Protein AF-A0A2E8M970-F1 (afdb_monomer)

pLDDT: mean 92.98, std 4.94, range [71.75, 97.81]

Solvent-accessible surface area (backbone atoms only — not comparable to full-atom values): 4352 Å² total; per-residue (Å²): 111,42,73,62,93,47,41,39,39,39,66,46,94,89,48,106,48,61,41,27,26,50,40,77,88,34,75,78,62,82,62,71,41,57,85,38,75,94,40,48,68,60,51,56,51,51,51,52,51,42,50,51,54,46,49,70,74,73,52,85,84,71,79,84,85,82,74,84,132

Nearest PDB structures (foldseek):
  7p24-assembly1_AAA  TM=7.385E-01  e=6.137E-04  Bacteroides thetaiotaomicron VPI-5482
  6pt4-assembly1_A  TM=9.300E-01  e=3.490E-02  Pseudoalteromonas fuliginea
  7oz8-assembly1_AAA  TM=7.740E-01  e=2.345E-02  Bacteroides thetaiotaomicron VPI-5482
  7ebq-assembly1_A  TM=8.213E-01  e=3.729E-02  Akkermansia muciniphila ATCC BAA-835
  5g2v-assembly1_A  TM=7.289E-01  e=5.549E-02  Bacteroides thetaiotaomicron VPI-5482

Structure (mmCIF, N/CA/C/O backbone):
data_AF-A0A2E8M970-F1
#
_entry.id   AF-A0A2E8M970-F1
#
loop_
_atom_site.group_PDB
_atom_site.id
_atom_site.type_symbol
_atom_site.label_atom_id
_atom_site.label_alt_id
_atom_site.label_comp_id
_atom_site.label_asym_id
_atom_site.label_entity_id
_atom_site.label_seq_id
_atom_site.pdbx_PDB_ins_code
_atom_site.Cartn_x
_atom_site.Cartn_y
_atom_site.Cartn_z
_atom_site.occupancy
_atom_site.B_iso_or_equiv
_atom_site.auth_seq_id
_atom_site.auth_comp_id
_atom_site.auth_asym_id
_atom_site.auth_atom_id
_atom_site.pdbx_PDB_model_num
ATOM 1 N N . MET A 1 1 ? -4.369 -4.827 -6.885 1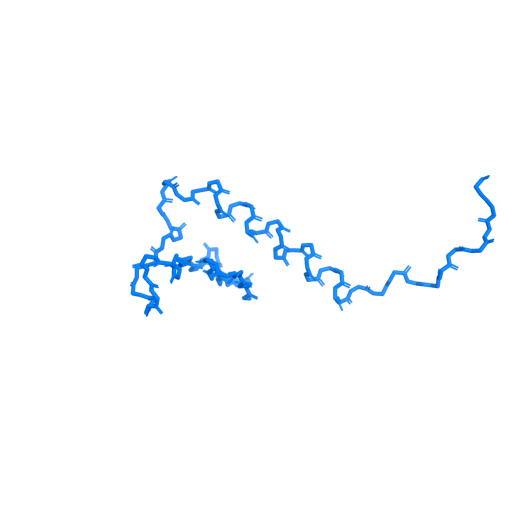.00 89.31 1 MET A N 1
ATOM 2 C CA . MET A 1 1 ? -4.514 -5.307 -5.493 1.00 89.31 1 MET A CA 1
ATOM 3 C C . MET A 1 1 ? -3.141 -5.691 -4.983 1.00 89.31 1 MET A C 1
ATOM 5 O O . MET A 1 1 ? -2.449 -6.434 -5.669 1.00 89.31 1 MET A O 1
ATOM 9 N N . TYR A 1 2 ? -2.784 -5.213 -3.796 1.00 94.88 2 TYR A N 1
ATOM 10 C CA . TYR A 1 2 ? -1.559 -5.555 -3.081 1.00 94.88 2 TYR A CA 1
ATOM 11 C C . TYR A 1 2 ? -1.916 -5.962 -1.650 1.00 94.88 2 TYR A C 1
ATOM 13 O O . TYR A 1 2 ? -2.834 -5.398 -1.055 1.00 94.88 2 TYR A O 1
ATOM 21 N N . ARG A 1 3 ? -1.261 -6.995 -1.117 1.00 95.00 3 ARG A N 1
ATOM 22 C CA . ARG A 1 3 ? -1.593 -7.557 0.197 1.00 95.00 3 ARG A CA 1
ATOM 23 C C . ARG A 1 3 ? -0.328 -7.962 0.934 1.00 95.00 3 ARG A C 1
ATOM 25 O O . ARG A 1 3 ? 0.428 -8.803 0.452 1.00 95.00 3 ARG A O 1
ATOM 32 N N . THR A 1 4 ? -0.160 -7.408 2.124 1.00 94.50 4 THR A N 1
ATOM 33 C CA . THR A 1 4 ? 0.843 -7.824 3.102 1.00 94.50 4 THR A CA 1
ATOM 34 C C . THR A 1 4 ? 0.186 -8.720 4.158 1.00 94.50 4 THR A C 1
ATOM 36 O O . THR A 1 4 ? -0.970 -9.128 4.025 1.00 94.50 4 THR A O 1
ATOM 39 N N . ARG A 1 5 ? 0.922 -9.081 5.217 1.00 94.75 5 ARG A N 1
ATOM 40 C CA . ARG A 1 5 ? 0.333 -9.825 6.344 1.00 94.75 5 ARG A CA 1
ATOM 41 C C . ARG A 1 5 ? -0.693 -8.999 7.118 1.00 94.75 5 ARG A C 1
ATOM 43 O O . ARG A 1 5 ? -1.650 -9.580 7.612 1.00 94.75 5 ARG A O 1
ATOM 50 N N . ARG A 1 6 ? -0.467 -7.688 7.220 1.00 96.12 6 ARG A N 1
ATOM 51 C CA . ARG A 1 6 ? -1.274 -6.775 8.032 1.00 96.12 6 ARG A CA 1
ATOM 52 C C . ARG A 1 6 ? -2.244 -5.948 7.204 1.00 96.12 6 ARG A C 1
ATOM 54 O O . ARG A 1 6 ? -3.344 -5.704 7.658 1.00 96.12 6 ARG A O 1
ATOM 61 N N . TYR A 1 7 ? -1.880 -5.554 5.990 1.00 97.25 7 TYR A N 1
ATOM 62 C CA . TYR A 1 7 ? -2.705 -4.655 5.190 1.00 97.25 7 TYR A CA 1
ATOM 63 C C . TYR A 1 7 ? -3.117 -5.283 3.867 1.00 97.25 7 TYR A C 1
ATOM 65 O O . TYR A 1 7 ? -2.355 -6.018 3.232 1.00 97.25 7 TYR A O 1
ATOM 73 N N . LYS A 1 8 ? -4.319 -4.939 3.415 1.00 97.25 8 LYS A N 1
ATOM 74 C CA . LYS A 1 8 ? -4.777 -5.177 2.048 1.00 97.25 8 LYS A CA 1
ATOM 75 C C . LYS A 1 8 ? -5.136 -3.845 1.415 1.00 97.25 8 LYS A C 1
ATOM 77 O O . LYS A 1 8 ? -5.870 -3.062 2.004 1.00 97.25 8 LYS A O 1
ATOM 82 N N . MET A 1 9 ? -4.646 -3.631 0.200 1.00 96.75 9 MET A N 1
ATOM 83 C CA . MET A 1 9 ? -4.908 -2.430 -0.575 1.00 96.75 9 MET A CA 1
ATOM 84 C C . MET A 1 9 ? -5.421 -2.775 -1.975 1.00 96.75 9 MET A C 1
ATOM 86 O O . MET A 1 9 ? -4.871 -3.626 -2.691 1.00 96.75 9 MET A O 1
ATOM 90 N N . VAL A 1 10 ? -6.465 -2.072 -2.395 1.00 95.69 10 VAL A N 1
ATOM 91 C CA . VAL A 1 10 ? -7.018 -2.111 -3.748 1.00 95.69 10 VAL A CA 1
ATOM 92 C C . VAL A 1 10 ? -6.987 -0.694 -4.305 1.00 95.69 10 VAL A C 1
ATOM 94 O O . VAL A 1 10 ? -7.436 0.237 -3.657 1.00 95.69 10 VAL A O 1
ATOM 97 N N . VAL A 1 11 ? -6.437 -0.533 -5.506 1.00 93.19 11 VAL A N 1
ATOM 98 C CA . VAL A 1 11 ? -6.427 0.745 -6.226 1.00 93.19 11 VAL A CA 1
ATOM 99 C C . VAL A 1 11 ? -7.169 0.531 -7.532 1.00 93.19 11 VAL A C 1
ATOM 101 O O . VAL A 1 11 ? -6.848 -0.401 -8.279 1.00 93.19 11 VAL A O 1
ATOM 104 N N . TYR A 1 12 ? -8.156 1.376 -7.804 1.00 92.00 12 TYR A N 1
ATOM 105 C CA . TYR A 1 12 ? -8.881 1.366 -9.065 1.00 92.00 12 TYR A CA 1
ATOM 106 C C . TYR A 1 12 ? -8.094 2.217 -10.072 1.00 92.00 12 TYR A C 1
ATOM 108 O O . TYR A 1 12 ? -7.830 3.382 -9.848 1.00 92.00 12 TYR A O 1
ATOM 116 N N . HIS A 1 13 ? -7.634 1.648 -11.190 1.00 83.31 13 HIS A N 1
ATOM 117 C CA . HIS A 1 13 ? -6.688 2.360 -12.074 1.00 83.31 13 HIS A CA 1
ATOM 118 C C . HIS A 1 13 ? -7.289 3.531 -12.862 1.00 83.31 13 HIS A C 1
ATOM 120 O O . HIS A 1 13 ? -6.549 4.347 -13.408 1.00 83.31 13 HIS A O 1
ATOM 126 N N . ARG A 1 14 ? -8.615 3.565 -13.007 1.00 84.44 14 ARG A N 1
ATOM 127 C CA . ARG A 1 14 ? -9.318 4.568 -13.823 1.00 84.44 14 ARG A CA 1
ATOM 128 C C . ARG A 1 14 ? -9.976 5.653 -12.991 1.00 84.44 14 ARG A C 1
ATOM 130 O O . ARG A 1 14 ? -10.175 6.754 -13.490 1.00 84.44 14 ARG A O 1
ATOM 137 N N . ASP A 1 15 ? -10.262 5.334 -11.742 1.00 78.56 15 ASP A N 1
ATOM 138 C CA . ASP A 1 15 ? -10.945 6.200 -10.804 1.00 78.56 15 ASP A CA 1
ATOM 139 C C . ASP A 1 15 ? -9.945 6.482 -9.691 1.00 78.56 15 ASP A C 1
ATOM 141 O O . ASP A 1 15 ? -9.252 5.567 -9.269 1.00 78.56 15 ASP A O 1
ATOM 145 N N . ASN A 1 16 ? -9.817 7.718 -9.213 1.00 82.94 16 ASN A N 1
ATOM 146 C CA . ASN A 1 16 ? -8.880 8.046 -8.129 1.00 82.94 16 ASN A CA 1
ATOM 147 C C . ASN A 1 16 ? -9.404 7.548 -6.764 1.00 82.94 16 ASN A C 1
ATOM 149 O O . ASN A 1 16 ? -9.492 8.300 -5.799 1.00 82.94 16 ASN A O 1
ATOM 153 N N . LEU A 1 17 ? -9.836 6.291 -6.738 1.00 90.38 17 LEU A N 1
ATOM 154 C CA . LEU A 1 17 ? -10.511 5.590 -5.667 1.00 90.38 17 LEU A CA 1
ATOM 155 C C . LEU A 1 17 ? -9.681 4.369 -5.289 1.00 90.38 17 LEU A C 1
ATOM 157 O O . LEU A 1 17 ? -9.007 3.746 -6.119 1.00 90.38 17 LEU A O 1
ATOM 161 N N . GLY A 1 18 ? -9.792 3.987 -4.029 1.00 93.94 18 GLY A N 1
ATOM 162 C CA . GLY A 1 18 ? -9.160 2.791 -3.517 1.00 93.94 18 GLY A CA 1
ATOM 163 C C . GLY A 1 18 ? -9.800 2.326 -2.225 1.00 93.94 18 GLY A C 1
ATOM 164 O O . GLY A 1 18 ? -10.734 2.929 -1.694 1.00 93.94 18 GLY A O 1
ATOM 165 N N . GLU A 1 19 ? -9.286 1.205 -1.751 1.00 96.44 19 GLU A N 1
ATOM 166 C CA . GLU A 1 19 ? -9.681 0.584 -0.501 1.00 96.44 19 GLU A CA 1
ATOM 167 C C . GLU A 1 19 ? -8.422 0.182 0.260 1.00 96.44 19 GLU A C 1
ATOM 169 O O . GLU A 1 19 ? -7.476 -0.356 -0.331 1.00 96.44 19 GLU A O 1
ATOM 174 N N . LEU A 1 20 ? -8.409 0.448 1.563 1.00 97.06 20 LEU A N 1
ATOM 175 C CA . LEU A 1 20 ? -7.335 0.071 2.474 1.00 97.06 20 LEU A CA 1
ATOM 176 C C . LEU A 1 20 ? -7.945 -0.580 3.712 1.00 97.06 20 LEU A C 1
ATOM 178 O O . LEU A 1 20 ? -8.772 0.031 4.375 1.00 97.06 20 LEU A O 1
ATOM 182 N N . PHE A 1 21 ? -7.505 -1.793 4.032 1.00 97.81 21 PHE A N 1
ATOM 183 C CA . PHE A 1 21 ? -7.980 -2.553 5.187 1.00 97.81 21 PHE A CA 1
ATOM 184 C C . PHE A 1 21 ? -6.802 -2.978 6.066 1.00 97.81 21 PHE A C 1
ATOM 186 O O . PHE A 1 21 ? -5.807 -3.504 5.550 1.00 97.81 21 PHE A O 1
ATOM 193 N N . ASP A 1 22 ? -6.920 -2.776 7.382 1.00 96.75 22 ASP A N 1
ATOM 194 C CA . ASP A 1 22 ? -6.019 -3.344 8.392 1.00 96.75 22 ASP A CA 1
ATOM 195 C C . ASP A 1 22 ? -6.556 -4.716 8.815 1.00 96.75 22 ASP A C 1
ATOM 197 O O . ASP A 1 22 ? -7.464 -4.816 9.626 1.00 96.75 22 ASP A O 1
ATOM 201 N N . LEU A 1 23 ? -5.983 -5.784 8.270 1.00 96.38 23 LEU A N 1
ATOM 202 C CA . LEU A 1 23 ? -6.381 -7.172 8.509 1.00 96.38 23 LEU A CA 1
ATOM 203 C C . LEU A 1 23 ? -6.089 -7.660 9.935 1.00 96.38 23 LEU A C 1
ATOM 205 O O . LEU A 1 23 ? -6.548 -8.740 10.304 1.00 96.38 23 LEU A O 1
ATOM 209 N N . GLU A 1 24 ? -5.286 -6.929 10.714 1.00 95.75 24 GLU A N 1
ATOM 210 C CA . GLU A 1 24 ? -5.020 -7.269 12.114 1.00 95.75 24 GLU A CA 1
ATOM 211 C C . GLU A 1 24 ? -6.167 -6.804 13.016 1.00 95.75 24 GLU A C 1
ATOM 213 O O . GLU A 1 24 ? -6.627 -7.563 13.869 1.00 95.75 24 GLU A O 1
ATOM 218 N N . ASN A 1 25 ? -6.656 -5.584 12.786 1.00 93.56 25 ASN A N 1
ATOM 219 C CA . ASN A 1 25 ? -7.757 -4.993 13.549 1.00 93.56 25 ASN A CA 1
ATOM 220 C C . ASN A 1 25 ? -9.136 -5.326 12.955 1.00 93.56 25 ASN A C 1
ATOM 222 O O . ASN A 1 25 ? -10.107 -5.481 13.693 1.00 93.56 25 ASN A O 1
ATOM 226 N N . ASP A 1 26 ? -9.203 -5.482 11.636 1.00 94.88 26 ASP A N 1
ATOM 227 C CA . ASP A 1 26 ? -10.397 -5.779 10.855 1.00 94.88 26 ASP A CA 1
ATOM 228 C C . ASP A 1 26 ? -10.119 -6.920 9.850 1.00 94.88 26 ASP A C 1
ATOM 230 O O . ASP A 1 26 ? -9.974 -6.716 8.639 1.00 94.88 26 ASP A O 1
ATOM 234 N N . PRO A 1 27 ? -10.046 -8.175 10.331 1.00 93.44 27 PRO A N 1
ATOM 235 C CA . PRO A 1 27 ? -9.805 -9.342 9.479 1.00 93.44 27 PRO A CA 1
ATOM 236 C C . PRO A 1 27 ? -10.946 -9.624 8.490 1.00 93.44 27 PRO A C 1
ATOM 238 O O . PRO A 1 27 ? -10.804 -10.491 7.624 1.00 93.44 27 PRO A O 1
ATOM 241 N N . HIS A 1 28 ? -12.083 -8.942 8.641 1.00 94.00 28 HIS A N 1
ATOM 242 C CA . HIS A 1 28 ? -13.272 -9.117 7.818 1.00 94.00 28 HIS A CA 1
ATOM 243 C C . HIS A 1 28 ? -13.479 -7.990 6.796 1.00 94.00 28 HIS A C 1
ATOM 245 O O . HIS A 1 28 ? -14.418 -8.093 6.009 1.00 94.00 28 HIS A O 1
ATOM 251 N N . GLU A 1 29 ? -12.579 -7.001 6.746 1.00 94.94 29 GLU A N 1
ATOM 252 C CA . GLU A 1 29 ? -12.547 -5.939 5.729 1.00 94.94 29 GLU A CA 1
ATOM 253 C C . GLU A 1 29 ? -13.844 -5.101 5.683 1.00 94.94 29 GLU A C 1
ATOM 255 O O . GLU A 1 29 ? -14.349 -4.759 4.612 1.00 94.94 29 GLU A O 1
ATOM 260 N N . PHE A 1 30 ? -14.418 -4.796 6.847 1.00 93.88 30 PHE A N 1
ATOM 261 C CA . PHE A 1 30 ? -1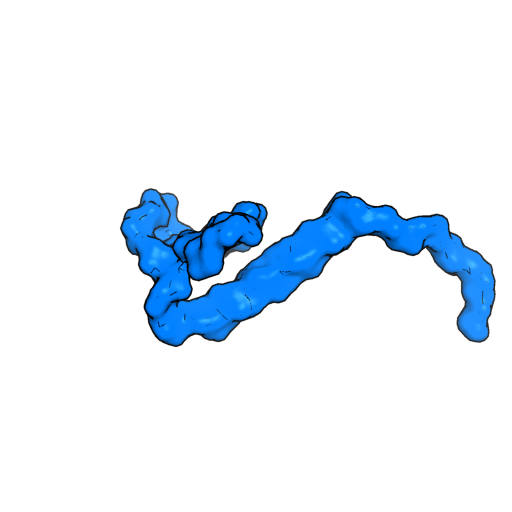5.582 -3.923 6.981 1.00 93.88 30 PHE A CA 1
ATOM 262 C C . PHE A 1 30 ? -15.232 -2.431 6.922 1.00 93.88 30 PHE A C 1
ATOM 264 O O . PHE A 1 30 ? -16.021 -1.649 6.385 1.00 93.88 30 PHE A O 1
ATOM 271 N N . ASP A 1 31 ? -14.069 -2.036 7.440 1.00 95.62 31 ASP A N 1
ATOM 272 C CA . ASP A 1 31 ? -13.680 -0.637 7.604 1.00 95.62 31 ASP A CA 1
ATOM 273 C C . ASP A 1 31 ? -12.679 -0.212 6.522 1.00 95.62 31 ASP A C 1
ATOM 275 O O . ASP A 1 31 ? -11.493 -0.543 6.567 1.00 95.62 31 ASP A O 1
ATOM 279 N N . ASN A 1 32 ? -13.150 0.558 5.534 1.00 96.06 32 ASN A N 1
ATOM 280 C CA . ASN A 1 32 ? -12.278 1.125 4.506 1.00 96.06 32 ASN A CA 1
ATOM 281 C C . ASN A 1 32 ? -11.550 2.381 5.021 1.00 96.06 32 ASN A C 1
ATOM 283 O O . ASN A 1 32 ? -12.145 3.450 5.158 1.00 96.06 32 ASN A O 1
ATOM 287 N N . LEU A 1 33 ? -10.239 2.256 5.214 1.00 96.19 33 LEU A N 1
ATOM 288 C CA . LEU A 1 33 ? -9.331 3.280 5.738 1.00 96.19 33 LEU A CA 1
ATOM 289 C C . LEU A 1 33 ? -8.697 4.157 4.643 1.00 96.19 33 LEU A C 1
ATOM 291 O O . LEU A 1 33 ? -7.788 4.935 4.919 1.00 96.19 33 LEU A O 1
ATOM 295 N N . TRP A 1 34 ? -9.128 4.039 3.382 1.00 95.56 34 TRP A N 1
ATOM 296 C CA . TRP A 1 34 ? -8.489 4.717 2.244 1.00 95.56 34 TRP A CA 1
ATOM 297 C C . TRP A 1 34 ? -8.466 6.253 2.359 1.00 95.56 34 TRP A C 1
ATOM 299 O O . TRP A 1 34 ? -7.470 6.893 2.002 1.00 95.56 34 TRP A O 1
ATOM 309 N N . GLU A 1 35 ? -9.552 6.831 2.872 1.00 95.38 35 GLU A N 1
ATOM 310 C CA . GLU A 1 35 ? -9.723 8.277 3.088 1.00 95.38 35 GLU A CA 1
ATOM 311 C C . GLU A 1 35 ? -9.371 8.709 4.524 1.00 95.38 35 GLU A C 1
ATOM 313 O O . GLU A 1 35 ? -9.510 9.884 4.862 1.00 95.38 35 GLU A O 1
ATOM 318 N N . ASP A 1 36 ? -8.925 7.786 5.385 1.00 96.31 36 ASP A N 1
ATOM 319 C CA . ASP A 1 36 ? -8.568 8.114 6.765 1.00 96.31 36 ASP A CA 1
ATOM 320 C C . ASP A 1 36 ? -7.183 8.796 6.803 1.00 96.31 36 ASP A C 1
ATOM 322 O O . ASP A 1 36 ? -6.177 8.173 6.437 1.00 96.31 36 ASP A O 1
ATOM 326 N N . PRO A 1 37 ? -7.087 10.063 7.255 1.00 96.12 37 PRO A N 1
ATOM 327 C CA . PRO A 1 37 ? -5.816 10.782 7.315 1.00 96.12 37 PRO A CA 1
ATOM 328 C C . PRO A 1 37 ? -4.803 10.131 8.268 1.00 96.12 37 PRO A C 1
ATOM 330 O O . PRO A 1 37 ? -3.601 10.304 8.081 1.00 96.12 37 PRO A O 1
ATOM 333 N N . ALA A 1 38 ? -5.245 9.351 9.261 1.00 97.06 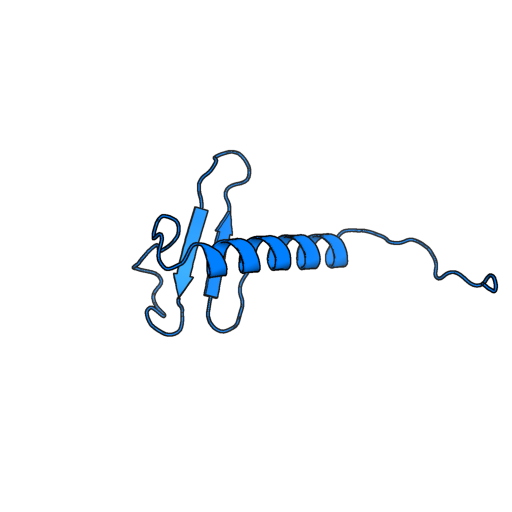38 ALA A N 1
ATOM 334 C CA . ALA A 1 38 ? -4.342 8.628 10.156 1.00 97.06 38 ALA A CA 1
ATOM 335 C C . ALA A 1 38 ? -3.554 7.517 9.435 1.00 97.06 38 ALA A C 1
ATOM 337 O O . ALA A 1 38 ? -2.510 7.090 9.927 1.00 97.06 38 ALA A O 1
ATOM 338 N N . TYR A 1 39 ? -4.027 7.072 8.267 1.00 96.06 39 TYR A N 1
ATOM 339 C CA . TYR A 1 39 ? -3.417 6.012 7.463 1.00 96.06 39 TYR A CA 1
ATOM 340 C C . TYR A 1 39 ? -2.756 6.537 6.181 1.00 96.06 39 TYR A C 1
ATOM 342 O O . TYR A 1 39 ? -2.375 5.743 5.322 1.00 96.06 39 TYR A O 1
ATOM 350 N N . GLU A 1 40 ? -2.578 7.854 6.032 1.00 95.81 40 GLU A N 1
ATOM 351 C CA . GLU A 1 40 ? -1.999 8.451 4.822 1.00 95.81 40 GLU A CA 1
ATOM 352 C C . GLU A 1 40 ? -0.560 7.979 4.557 1.00 95.81 40 GLU A C 1
ATOM 354 O O . GLU A 1 40 ? -0.225 7.616 3.428 1.00 95.81 40 GLU A O 1
ATOM 359 N N . GLU A 1 41 ? 0.277 7.920 5.595 1.00 97.06 41 GLU A N 1
ATOM 360 C CA . GLU A 1 41 ? 1.660 7.436 5.487 1.00 97.06 41 GLU A CA 1
ATOM 361 C C . GLU A 1 41 ? 1.699 5.962 5.058 1.00 97.06 41 GLU A C 1
ATOM 363 O O . GLU A 1 41 ? 2.323 5.624 4.052 1.00 97.06 41 GLU A O 1
ATOM 368 N N . ILE A 1 42 ? 0.922 5.111 5.735 1.00 96.12 42 ILE A N 1
ATOM 369 C CA . ILE A 1 42 ? 0.796 3.677 5.426 1.00 96.12 42 ILE A CA 1
ATOM 370 C C . ILE A 1 42 ? 0.279 3.469 3.997 1.00 96.12 42 ILE A C 1
ATOM 372 O O . ILE A 1 42 ? 0.784 2.621 3.261 1.00 96.12 42 ILE A O 1
ATOM 376 N N . LYS A 1 43 ? -0.714 4.255 3.567 1.00 95.56 43 LYS A N 1
ATOM 377 C CA . LYS A 1 43 ? -1.244 4.212 2.199 1.00 95.56 43 LYS A CA 1
ATOM 378 C C . LYS A 1 43 ? -0.145 4.509 1.179 1.00 95.56 43 LYS A C 1
ATOM 380 O O . LYS A 1 43 ? 0.001 3.766 0.211 1.00 95.56 43 LYS A O 1
ATOM 385 N N . ASN A 1 44 ? 0.644 5.559 1.401 1.00 95.88 44 ASN A N 1
ATOM 386 C CA . ASN A 1 44 ? 1.727 5.944 0.495 1.00 95.88 44 ASN A CA 1
ATOM 387 C C . ASN A 1 44 ? 2.824 4.870 0.420 1.00 95.88 44 ASN A C 1
ATOM 389 O O . ASN A 1 44 ? 3.287 4.546 -0.678 1.00 95.88 44 ASN A O 1
ATOM 393 N N . GLU A 1 45 ? 3.194 4.272 1.554 1.00 97.00 45 GLU A N 1
ATOM 394 C CA . GLU A 1 45 ? 4.138 3.150 1.602 1.00 97.00 45 GLU A CA 1
ATOM 395 C C . GLU A 1 45 ? 3.629 1.950 0.795 1.00 97.00 45 GLU A C 1
ATOM 397 O O . GLU A 1 45 ? 4.333 1.441 -0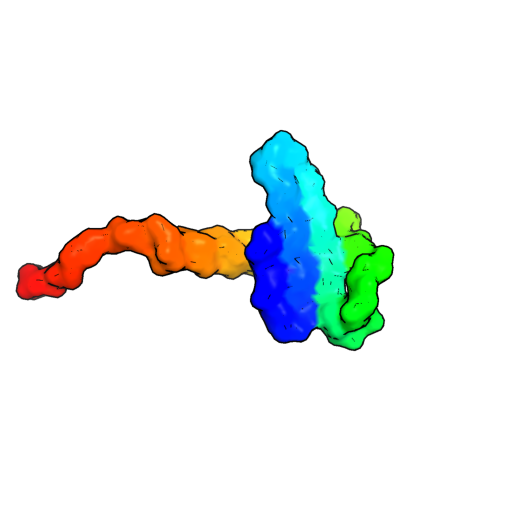.079 1.00 97.00 45 GLU A O 1
ATOM 402 N N . LEU A 1 46 ? 2.376 1.539 1.011 1.00 96.62 46 LEU A N 1
ATOM 403 C CA . LEU A 1 46 ? 1.776 0.401 0.310 1.00 96.62 46 LEU A CA 1
ATOM 404 C C . LEU A 1 46 ? 1.628 0.645 -1.197 1.00 96.62 46 LEU A C 1
ATOM 406 O O . LEU A 1 46 ? 1.770 -0.296 -1.980 1.00 96.62 46 LEU A O 1
ATOM 410 N N . ILE A 1 47 ? 1.371 1.884 -1.629 1.00 95.06 47 ILE A N 1
ATOM 411 C CA . ILE A 1 47 ? 1.370 2.264 -3.052 1.00 95.06 47 ILE A CA 1
ATOM 412 C C . ILE A 1 47 ? 2.759 2.067 -3.659 1.00 95.06 47 ILE A C 1
ATOM 414 O O . ILE A 1 47 ? 2.877 1.443 -4.719 1.00 95.06 47 ILE A O 1
ATOM 418 N N . LEU A 1 48 ? 3.808 2.549 -2.988 1.00 96.12 48 LEU A N 1
ATOM 419 C CA . LEU A 1 48 ? 5.184 2.390 -3.452 1.00 96.12 48 LEU A CA 1
ATOM 420 C C . LEU A 1 48 ? 5.590 0.913 -3.512 1.00 96.12 48 LEU A C 1
ATOM 422 O O . LEU A 1 48 ? 6.134 0.461 -4.522 1.00 96.12 48 LEU A O 1
ATOM 426 N N . GLU A 1 49 ? 5.298 0.145 -2.464 1.00 96.12 49 GLU A N 1
ATOM 427 C CA . GLU A 1 49 ? 5.567 -1.292 -2.439 1.00 96.12 49 GLU A CA 1
ATOM 428 C C . GLU A 1 49 ? 4.812 -2.034 -3.544 1.00 96.12 49 GLU A C 1
ATOM 430 O O . GLU A 1 49 ? 5.411 -2.821 -4.277 1.00 96.12 49 GLU A O 1
ATOM 435 N N . SER A 1 50 ? 3.518 -1.742 -3.715 1.00 95.25 50 SER A N 1
ATOM 436 C CA . SER A 1 50 ? 2.692 -2.331 -4.768 1.00 95.25 50 SER A CA 1
ATOM 437 C C . SER A 1 50 ? 3.250 -2.041 -6.157 1.00 95.25 50 SER A C 1
ATOM 439 O O . SER A 1 50 ? 3.208 -2.913 -7.026 1.00 95.25 50 SER A O 1
ATOM 441 N N . PHE A 1 51 ? 3.731 -0.820 -6.394 1.00 94.00 51 PHE A N 1
ATOM 442 C CA . PHE A 1 51 ? 4.334 -0.444 -7.667 1.00 94.00 51 PHE A CA 1
ATOM 443 C C . PHE A 1 51 ? 5.644 -1.202 -7.901 1.00 94.00 51 PHE A C 1
ATOM 445 O O . PHE A 1 51 ? 5.818 -1.811 -8.957 1.00 94.00 51 PHE A O 1
ATOM 452 N N . ASN A 1 52 ? 6.534 -1.223 -6.908 1.00 94.56 52 ASN A N 1
ATOM 453 C CA . ASN A 1 52 ? 7.814 -1.922 -6.997 1.00 94.56 52 ASN A CA 1
ATOM 454 C C . ASN A 1 52 ? 7.625 -3.425 -7.235 1.00 94.56 52 ASN A C 1
ATOM 456 O O . ASN A 1 52 ? 8.264 -3.992 -8.120 1.00 94.56 52 ASN A O 1
ATOM 460 N N . ASP A 1 53 ? 6.725 -4.065 -6.488 1.00 94.31 53 ASP A N 1
ATOM 461 C CA . ASP A 1 53 ? 6.405 -5.485 -6.641 1.00 94.31 53 ASP A CA 1
ATOM 462 C C . ASP A 1 53 ? 5.847 -5.791 -8.037 1.00 94.31 53 ASP A C 1
ATOM 464 O O . ASP A 1 53 ? 6.266 -6.759 -8.675 1.00 94.31 53 ASP A O 1
ATOM 468 N N . HIS A 1 54 ? 4.960 -4.932 -8.550 1.00 93.19 54 HIS A N 1
ATOM 469 C CA . HIS A 1 54 ? 4.443 -5.058 -9.908 1.00 93.19 54 HIS A CA 1
ATOM 470 C C . HIS A 1 54 ? 5.569 -4.965 -10.942 1.00 93.19 54 HIS A C 1
ATOM 472 O O . HIS A 1 54 ? 5.748 -5.897 -11.722 1.00 93.19 54 HIS A O 1
ATOM 478 N N . VAL A 1 55 ? 6.377 -3.900 -10.898 1.00 93.75 55 VAL A N 1
ATOM 479 C CA . VAL A 1 55 ? 7.500 -3.691 -11.825 1.00 93.75 55 VAL A CA 1
ATOM 480 C C . VAL A 1 55 ? 8.447 -4.886 -11.812 1.00 93.75 55 VAL A C 1
ATOM 482 O O . VAL A 1 55 ? 8.779 -5.394 -12.881 1.00 93.75 55 VAL A O 1
ATOM 485 N N . MET A 1 56 ? 8.827 -5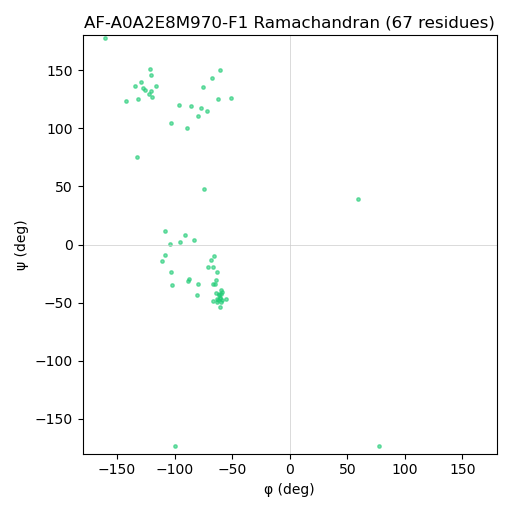.381 -10.631 1.00 91.56 56 MET A N 1
ATOM 486 C CA . MET A 1 56 ? 9.743 -6.518 -10.496 1.00 91.56 56 MET A CA 1
ATOM 487 C C . MET A 1 56 ? 9.174 -7.822 -11.064 1.00 91.56 56 MET A C 1
ATOM 489 O O . MET A 1 56 ? 9.934 -8.670 -11.524 1.00 91.56 56 MET A O 1
ATOM 493 N N . LYS A 1 57 ? 7.850 -8.004 -11.033 1.00 91.81 57 LYS A N 1
ATOM 494 C CA . LYS A 1 57 ? 7.190 -9.221 -11.527 1.00 91.81 57 LYS A CA 1
ATOM 495 C C . LYS A 1 57 ? 6.858 -9.176 -13.011 1.00 91.81 57 LYS A C 1
ATOM 497 O O . LYS A 1 57 ? 6.776 -10.230 -13.635 1.00 91.81 57 LYS A O 1
ATOM 502 N N . THR A 1 58 ? 6.612 -7.992 -13.564 1.00 93.69 58 THR A N 1
ATOM 503 C CA . THR A 1 58 ? 6.091 -7.851 -14.932 1.00 93.69 58 THR A CA 1
ATOM 504 C C . THR A 1 58 ? 7.089 -7.264 -15.914 1.00 93.69 58 THR A C 1
ATOM 506 O O . THR A 1 58 ? 6.852 -7.333 -17.117 1.00 93.69 58 THR A O 1
ATOM 509 N N . THR A 1 59 ? 8.184 -6.673 -15.435 1.00 92.38 59 THR A N 1
ATOM 510 C CA . THR A 1 59 ? 9.192 -6.058 -16.302 1.00 92.38 59 THR A CA 1
ATOM 511 C C . THR A 1 59 ? 10.331 -7.029 -16.553 1.00 92.38 59 THR A C 1
ATOM 513 O O . THR A 1 59 ? 11.034 -7.433 -15.629 1.00 92.38 59 THR A O 1
ATOM 516 N N . ASP A 1 60 ? 10.551 -7.365 -17.821 1.00 87.56 60 ASP A N 1
ATOM 517 C CA . ASP A 1 60 ? 11.787 -8.018 -18.236 1.00 87.56 60 ASP A CA 1
ATOM 518 C C . ASP A 1 60 ? 12.933 -6.995 -18.181 1.00 87.56 60 ASP A C 1
ATOM 520 O O . ASP A 1 60 ? 12.940 -6.002 -18.911 1.00 87.56 60 ASP A O 1
ATOM 524 N N . VAL A 1 61 ? 13.897 -7.226 -17.290 1.00 86.88 61 VAL A N 1
ATOM 525 C CA . VAL A 1 61 ? 15.095 -6.383 -17.131 1.00 86.88 61 VAL A CA 1
ATOM 526 C C . VAL A 1 61 ? 16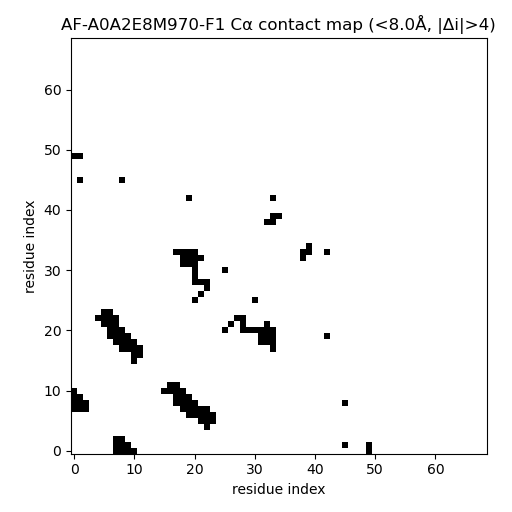.20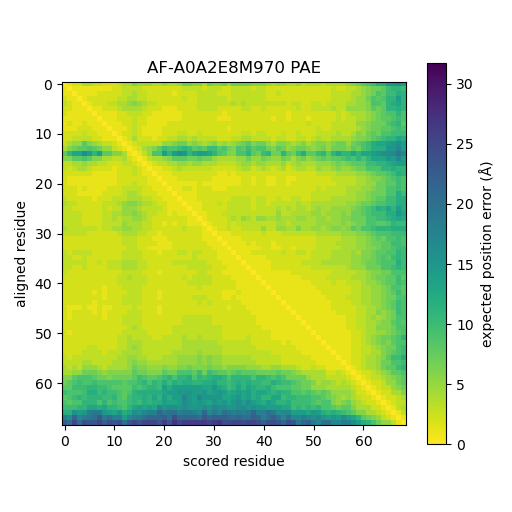4 -6.734 -18.130 1.00 86.88 61 VAL A C 1
ATOM 528 O O . VAL A 1 61 ? 17.296 -6.164 -18.085 1.00 86.88 61 VAL A O 1
ATOM 531 N N . GLY A 1 62 ? 15.930 -7.662 -19.046 1.00 87.12 62 GLY A N 1
ATOM 532 C CA . GLY A 1 62 ? 16.855 -8.139 -20.052 1.00 87.12 62 GLY A CA 1
ATOM 533 C C . GLY A 1 62 ? 17.881 -9.128 -19.504 1.00 87.12 62 GLY A C 1
ATOM 534 O O . GLY A 1 62 ? 17.845 -9.595 -18.365 1.00 87.12 62 GLY A O 1
ATOM 535 N N . SER A 1 63 ? 18.835 -9.478 -20.363 1.00 90.06 63 SER A N 1
ATOM 536 C CA . SER A 1 63 ? 19.889 -10.432 -20.018 1.00 90.06 63 SER A CA 1
ATOM 537 C C . SER A 1 63 ? 20.835 -9.873 -18.953 1.00 90.06 63 SER A C 1
ATOM 539 O O . SER A 1 63 ? 21.211 -8.701 -18.987 1.00 90.06 63 SER A O 1
ATOM 541 N N . ARG A 1 64 ? 21.293 -10.741 -18.040 1.00 87.94 64 ARG A N 1
ATOM 542 C CA . ARG A 1 64 ? 22.305 -10.400 -17.029 1.00 87.94 64 ARG A CA 1
ATOM 543 C C . ARG A 1 64 ? 23.527 -9.751 -17.691 1.00 87.94 64 ARG A C 1
ATOM 545 O O . ARG A 1 64 ? 24.149 -10.350 -18.567 1.00 87.94 64 ARG A O 1
ATOM 552 N N . ARG A 1 65 ? 23.920 -8.558 -17.226 1.00 86.62 65 ARG A N 1
ATOM 553 C CA . ARG A 1 65 ? 25.139 -7.878 -17.693 1.00 86.62 65 ARG A CA 1
ATOM 554 C C . ARG A 1 65 ? 26.377 -8.722 -17.361 1.00 86.62 65 ARG A C 1
ATOM 556 O O . ARG A 1 65 ? 26.605 -9.057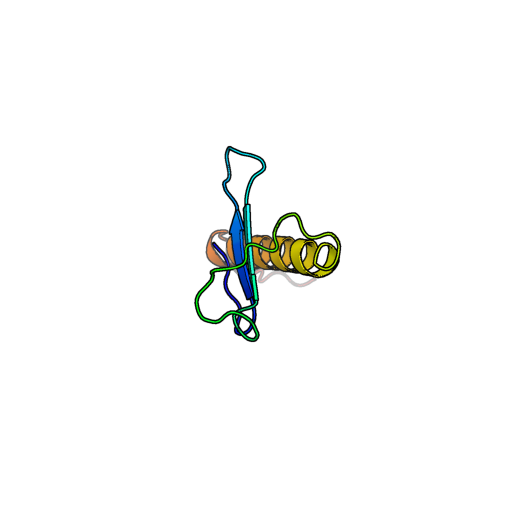 -16.201 1.00 86.62 65 ARG A O 1
ATOM 563 N N . ILE A 1 66 ? 27.178 -9.028 -18.383 1.00 92.94 66 ILE A N 1
ATOM 564 C CA . ILE A 1 66 ? 28.452 -9.771 -18.271 1.00 92.94 66 ILE A CA 1
ATOM 565 C C . ILE A 1 66 ? 29.694 -8.892 -18.484 1.00 92.94 66 ILE A C 1
ATOM 567 O O . ILE A 1 66 ? 30.811 -9.348 -18.265 1.00 92.94 66 ILE A O 1
ATOM 571 N N . ALA A 1 67 ? 29.516 -7.638 -18.910 1.00 89.25 67 ALA A N 1
ATOM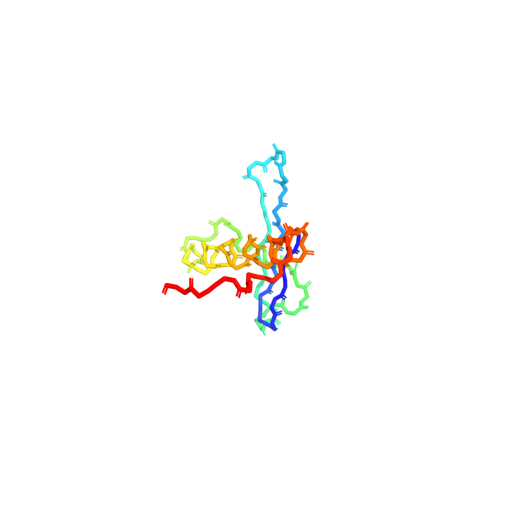 572 C CA . ALA A 1 67 ? 30.625 -6.704 -19.081 1.00 89.25 67 ALA A CA 1
ATOM 573 C C . ALA A 1 67 ? 31.114 -6.179 -17.715 1.00 89.25 67 ALA A C 1
ATOM 575 O O . ALA A 1 67 ? 30.265 -5.808 -16.895 1.00 89.25 67 ALA A O 1
ATOM 576 N N . PRO A 1 68 ? 32.439 -6.107 -17.473 1.00 80.19 68 PRO A N 1
ATOM 577 C CA . PRO A 1 68 ? 32.986 -5.500 -16.261 1.00 80.19 68 PRO A CA 1
ATOM 578 C C . PRO A 1 68 ? 32.586 -4.017 -16.155 1.00 80.19 68 PRO A C 1
ATOM 580 O O . PRO A 1 68 ? 32.318 -3.365 -17.170 1.00 80.19 68 PRO A O 1
ATOM 583 N N . MET A 1 69 ? 32.464 -3.534 -14.913 1.00 71.75 69 MET A N 1
ATOM 584 C CA . MET A 1 69 ? 32.228 -2.121 -14.575 1.00 71.75 69 MET A CA 1
ATOM 585 C C . MET A 1 69 ? 33.457 -1.275 -14.873 1.00 71.75 69 MET A C 1
ATOM 587 O O . MET A 1 69 ? 34.567 -1.733 -14.525 1.00 71.75 69 MET A O 1
#

Sequence (69 aa):
MYRTRRYKMVVYHRDNLGELFDLENDPHEFDNLWEDPAYEEIKNELILESFNDHVMKTTDVGSRRIAPM

Secondary structure (DSSP, 8-state):
-EE-SSEEEEE-SSSS-EEEEETTT-TT-----TT-GGGHHHHHHHHHHHHHHHHHHH----SPP-S--

Mean predicted aligned error: 4.68 Å

Radius of gyration: 16.0 Å; Cα contacts (8 Å, |Δi|>4): 66; chains: 1; bounding box: 49×21×34 Å

Foldseek 3Di:
DDDDPQKDKAQDPPDRDIFIDGCVVCVPRPDGCPPPPVCPVVNVVRVVVVVVVCCVVPPDPDDDDPDDD